Protein AF-A0A1B6GIX8-F1 (afdb_monomer_lite)

Structure (mmCIF, N/CA/C/O backbone):
data_AF-A0A1B6GIX8-F1
#
_entry.id   AF-A0A1B6GIX8-F1
#
loop_
_atom_site.group_PDB
_atom_site.id
_atom_site.type_symbol
_atom_site.label_atom_id
_atom_site.label_alt_id
_atom_site.label_comp_id
_atom_site.label_asym_id
_atom_site.label_entity_id
_atom_site.label_seq_id
_atom_site.pdbx_PDB_ins_code
_atom_site.Cartn_x
_atom_site.Cartn_y
_atom_site.Cartn_z
_atom_site.occupancy
_atom_site.B_iso_or_equiv
_atom_site.auth_seq_id
_atom_site.auth_comp_id
_atom_site.auth_asym_id
_atom_site.auth_atom_id
_atom_site.pdbx_PDB_model_num
ATOM 1 N N . PRO A 1 1 ? 6.933 14.828 -12.792 1.00 58.22 1 PRO A N 1
ATOM 2 C CA . PRO A 1 1 ? 5.541 14.449 -13.135 1.00 58.22 1 PRO A CA 1
ATOM 3 C C . PRO A 1 1 ? 4.609 15.504 -12.544 1.00 58.22 1 PRO A C 1
ATOM 5 O O . PRO A 1 1 ? 4.952 16.052 -11.500 1.00 58.22 1 PRO A O 1
ATOM 8 N N . ASP A 1 2 ? 3.499 15.815 -13.210 1.00 81.44 2 ASP A N 1
ATOM 9 C CA . ASP A 1 2 ? 2.478 16.694 -12.636 1.00 81.44 2 ASP A CA 1
ATOM 10 C C . ASP A 1 2 ? 1.836 15.984 -11.433 1.00 81.44 2 ASP A C 1
ATOM 12 O O . ASP A 1 2 ? 1.316 14.872 -11.569 1.00 81.44 2 ASP A O 1
ATOM 16 N N . ILE A 1 3 ? 1.945 16.591 -10.250 1.00 79.00 3 ILE A N 1
ATOM 17 C CA . ILE A 1 3 ? 1.480 16.004 -8.989 1.00 79.00 3 ILE A CA 1
ATOM 18 C C . ILE A 1 3 ? -0.033 15.775 -9.008 1.00 79.00 3 ILE A C 1
ATOM 20 O O . ILE A 1 3 ? -0.507 14.753 -8.524 1.00 79.00 3 ILE A O 1
ATOM 24 N N . HIS A 1 4 ? -0.779 16.658 -9.677 1.00 85.12 4 HIS A N 1
ATOM 25 C CA . HIS A 1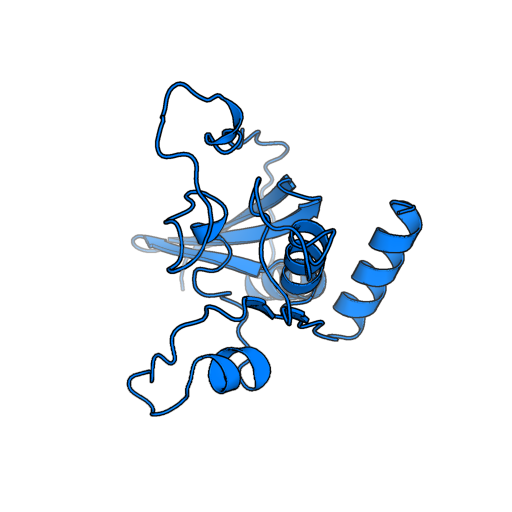 4 ? -2.230 16.554 -9.772 1.00 85.12 4 HIS A CA 1
ATOM 26 C C . HIS A 1 4 ? -2.663 15.366 -10.630 1.00 85.12 4 HIS A C 1
ATOM 28 O O . HIS A 1 4 ? -3.636 14.685 -10.312 1.00 85.12 4 HIS A O 1
ATOM 34 N N . VAL A 1 5 ? -1.919 15.085 -11.702 1.00 88.62 5 VAL A N 1
ATOM 35 C CA . VAL A 1 5 ? -2.182 13.921 -12.557 1.00 88.62 5 VAL A CA 1
ATOM 36 C C . VAL A 1 5 ? -1.876 12.630 -11.803 1.00 88.62 5 VAL A C 1
ATOM 38 O O . VAL A 1 5 ? -2.654 11.682 -11.882 1.00 88.62 5 VAL A O 1
ATOM 41 N N . LEU A 1 6 ? -0.773 12.590 -11.048 1.00 86.81 6 LEU A N 1
ATOM 42 C CA . LEU A 1 6 ? -0.413 11.419 -10.250 1.00 86.81 6 LEU A CA 1
ATOM 43 C C . LEU A 1 6 ? -1.466 11.121 -9.173 1.00 86.81 6 LEU A C 1
ATOM 45 O O . LEU A 1 6 ? -1.891 9.973 -9.058 1.00 86.81 6 LEU A O 1
ATOM 49 N N . ASP A 1 7 ? -1.928 12.137 -8.443 1.00 86.62 7 ASP A N 1
ATOM 50 C CA . ASP A 1 7 ? -2.965 11.983 -7.416 1.00 86.62 7 ASP A CA 1
ATOM 51 C C . ASP A 1 7 ? -4.283 11.474 -8.006 1.00 86.62 7 ASP A C 1
ATOM 53 O O . ASP A 1 7 ? -4.921 10.578 -7.444 1.00 86.62 7 ASP A O 1
ATOM 57 N N . LEU A 1 8 ? -4.676 11.995 -9.172 1.00 90.50 8 LEU A N 1
ATOM 58 C CA . LEU A 1 8 ? -5.883 11.558 -9.867 1.00 90.50 8 LEU A CA 1
ATOM 59 C C . LEU A 1 8 ? -5.779 10.092 -10.307 1.00 90.50 8 LEU A C 1
ATOM 61 O O . LEU A 1 8 ? -6.706 9.315 -10.077 1.00 90.50 8 LEU A O 1
ATOM 65 N N . VAL A 1 9 ? -4.637 9.690 -10.873 1.00 91.06 9 VAL A N 1
ATOM 66 C CA . VAL A 1 9 ? -4.379 8.298 -11.272 1.00 91.06 9 VAL A CA 1
ATOM 67 C C . VAL A 1 9 ? -4.381 7.369 -10.056 1.00 91.06 9 VAL A C 1
ATOM 69 O O . VAL A 1 9 ? -5.049 6.337 -10.082 1.00 91.06 9 VAL A O 1
ATOM 72 N N . LEU A 1 10 ? -3.694 7.729 -8.968 1.00 88.81 10 LEU A N 1
ATOM 73 C CA . LEU A 1 10 ? -3.670 6.918 -7.746 1.00 88.81 10 LEU A CA 1
ATOM 74 C C . LEU A 1 10 ? -5.060 6.777 -7.124 1.00 88.81 10 LEU A C 1
ATOM 76 O O . LEU A 1 10 ? -5.431 5.686 -6.694 1.00 88.81 10 LEU A O 1
ATOM 80 N N . THR A 1 11 ? -5.847 7.852 -7.122 1.00 88.38 11 THR A N 1
ATOM 81 C CA . THR A 1 11 ? -7.229 7.831 -6.626 1.00 88.38 11 THR A CA 1
ATOM 82 C C . THR A 1 11 ? -8.095 6.884 -7.453 1.00 88.38 11 THR A C 1
ATOM 84 O O . THR A 1 11 ? -8.827 6.070 -6.889 1.00 88.38 11 THR A O 1
ATOM 87 N N . GLN A 1 12 ? -7.982 6.930 -8.784 1.00 91.31 12 GLN A N 1
ATOM 88 C CA . GLN A 1 12 ? -8.711 6.021 -9.671 1.00 91.31 12 GLN A CA 1
ATOM 89 C C . GLN A 1 12 ? -8.300 4.558 -9.469 1.00 91.31 12 GLN A C 1
ATOM 91 O O . GLN A 1 12 ? -9.165 3.689 -9.378 1.00 91.31 12 GLN A O 1
ATOM 96 N N . LEU A 1 13 ? -6.998 4.277 -9.358 1.00 91.00 13 LEU A N 1
ATOM 97 C CA . LEU A 1 13 ? -6.489 2.921 -9.133 1.00 91.00 13 LEU A CA 1
ATOM 98 C C . LEU A 1 13 ? -6.973 2.347 -7.795 1.00 91.00 13 LEU A C 1
ATOM 100 O O . LEU A 1 13 ? -7.457 1.218 -7.765 1.00 91.00 13 LEU A O 1
ATOM 104 N N . ARG A 1 14 ? -6.926 3.137 -6.711 1.00 85.75 14 ARG A N 1
ATOM 105 C CA . ARG A 1 14 ? -7.435 2.736 -5.386 1.00 85.75 14 ARG A CA 1
ATOM 106 C C . ARG A 1 14 ? -8.938 2.476 -5.402 1.00 85.75 14 ARG A C 1
ATOM 108 O O . ARG A 1 14 ? -9.375 1.436 -4.925 1.00 85.75 14 ARG A O 1
ATOM 115 N N . THR A 1 15 ? -9.711 3.383 -6.004 1.00 85.75 15 THR A N 1
ATOM 116 C CA . THR A 1 15 ? -11.180 3.266 -6.082 1.00 85.75 15 THR A CA 1
ATOM 117 C C . THR A 1 15 ? -11.609 2.013 -6.846 1.00 85.75 15 THR A C 1
ATOM 119 O O . THR A 1 15 ? -12.594 1.379 -6.488 1.00 85.75 15 THR A O 1
ATOM 122 N N . ASN A 1 16 ? -10.845 1.626 -7.870 1.00 89.12 16 ASN A N 1
ATOM 123 C CA . ASN A 1 16 ? -11.116 0.433 -8.672 1.00 89.12 16 ASN A CA 1
ATOM 124 C C . ASN A 1 16 ? -10.424 -0.836 -8.141 1.00 89.12 16 ASN A C 1
ATOM 126 O O . ASN A 1 16 ? -10.464 -1.863 -8.816 1.00 89.12 16 ASN A O 1
ATOM 130 N N . ALA A 1 17 ? -9.770 -0.771 -6.974 1.00 86.44 17 ALA A N 1
ATOM 131 C CA . ALA A 1 17 ? -8.989 -1.863 -6.390 1.00 86.44 17 ALA A CA 1
ATOM 132 C C . ALA A 1 17 ? -7.954 -2.477 -7.362 1.00 86.44 17 ALA A C 1
ATOM 134 O O . ALA A 1 17 ? -7.729 -3.687 -7.379 1.00 86.44 17 ALA A O 1
ATOM 135 N N . VAL A 1 18 ? -7.319 -1.639 -8.189 1.00 90.38 18 VAL A N 1
ATOM 136 C CA . VAL A 1 18 ? -6.290 -2.058 -9.150 1.00 90.38 18 VAL A CA 1
ATOM 137 C C . VAL A 1 18 ? -4.911 -1.914 -8.519 1.00 90.38 18 VAL A C 1
ATOM 139 O O . VAL A 1 18 ? -4.443 -0.798 -8.282 1.00 90.38 18 VAL A O 1
ATOM 142 N N . ALA A 1 19 ? -4.230 -3.041 -8.312 1.00 88.69 19 ALA A N 1
ATOM 143 C CA . ALA A 1 19 ? -2.836 -3.047 -7.889 1.00 88.69 19 ALA A CA 1
ATOM 144 C C . ALA A 1 19 ? -1.867 -2.834 -9.046 1.00 88.69 19 ALA A C 1
ATOM 146 O O . ALA A 1 19 ? -1.982 -3.456 -10.104 1.00 88.69 19 ALA A O 1
ATOM 147 N N . VAL A 1 20 ? -0.865 -1.987 -8.810 1.00 90.94 20 VAL A N 1
ATOM 148 C CA . VAL A 1 20 ? 0.236 -1.751 -9.744 1.00 90.94 20 VAL A CA 1
ATOM 149 C C . VAL A 1 20 ? 1.515 -2.313 -9.150 1.00 90.94 20 VAL A C 1
ATOM 151 O O . VAL A 1 20 ? 2.005 -1.839 -8.130 1.00 90.94 20 VAL A O 1
ATOM 154 N N . SER A 1 21 ? 2.084 -3.310 -9.815 1.00 89.19 21 SER A N 1
ATOM 155 C CA . SER A 1 21 ? 3.325 -3.949 -9.388 1.00 89.19 21 SER A CA 1
ATOM 156 C C . SER A 1 21 ? 4.406 -3.771 -10.449 1.00 89.19 21 SER A C 1
ATOM 158 O O . SER A 1 21 ? 4.124 -3.795 -11.646 1.00 89.19 21 SER A O 1
ATOM 160 N N . PHE A 1 22 ? 5.651 -3.607 -10.013 1.00 88.19 22 PHE A N 1
ATOM 161 C CA . PHE A 1 22 ? 6.796 -3.380 -10.888 1.00 88.19 22 PHE A CA 1
ATOM 162 C C . PHE A 1 22 ? 7.846 -4.463 -10.672 1.00 88.19 22 PHE A C 1
ATOM 164 O O . PHE A 1 22 ? 8.247 -4.749 -9.544 1.00 88.19 22 PHE A O 1
ATOM 171 N N . LEU A 1 23 ? 8.335 -5.021 -11.775 1.00 86.50 23 LEU A N 1
ATOM 172 C CA . LEU A 1 23 ? 9.528 -5.852 -11.792 1.00 86.50 23 LEU A CA 1
ATOM 173 C C . LEU A 1 23 ? 10.683 -5.007 -12.325 1.00 86.50 23 LEU A C 1
ATOM 175 O O . LEU A 1 23 ? 10.676 -4.602 -13.487 1.00 86.50 23 LEU A O 1
ATOM 179 N N . HIS A 1 24 ? 11.672 -4.730 -11.483 1.00 82.81 24 HIS A N 1
ATOM 180 C CA . HIS A 1 24 ? 12.854 -3.995 -11.910 1.00 82.81 24 HIS A CA 1
ATOM 181 C C . HIS A 1 24 ? 13.757 -4.936 -12.710 1.00 82.81 24 HIS A C 1
ATOM 183 O O . HIS A 1 24 ? 14.397 -5.819 -12.145 1.00 82.81 24 HIS A O 1
ATOM 189 N N . VAL A 1 25 ? 13.838 -4.718 -14.022 1.00 82.44 25 VAL A N 1
ATOM 190 C CA . VAL A 1 25 ? 14.767 -5.419 -14.917 1.00 82.44 25 VAL A CA 1
ATOM 191 C C . VAL A 1 25 ? 15.834 -4.430 -15.378 1.00 82.44 25 VAL A C 1
ATOM 193 O O . VAL A 1 25 ? 15.619 -3.660 -16.309 1.00 82.44 25 VAL A O 1
ATOM 196 N N . GLY A 1 26 ? 16.966 -4.408 -14.680 1.00 77.81 26 GLY A N 1
ATOM 197 C CA . GLY A 1 26 ? 18.038 -3.447 -14.918 1.00 77.81 26 GLY A CA 1
ATOM 198 C C . GLY A 1 26 ? 19.083 -3.466 -13.810 1.00 77.81 26 GLY A C 1
ATOM 199 O O . GLY A 1 26 ? 18.973 -4.228 -12.846 1.00 77.81 26 GLY A O 1
ATOM 200 N N . SER A 1 27 ? 20.117 -2.647 -13.971 1.00 70.38 27 SER A N 1
ATOM 201 C CA . SER A 1 27 ? 21.135 -2.444 -12.949 1.00 70.38 27 SER A CA 1
ATOM 202 C C . SER A 1 27 ? 20.707 -1.326 -12.007 1.00 70.38 27 SER A C 1
ATOM 204 O O . SER A 1 27 ? 20.127 -0.320 -12.417 1.00 70.38 27 SER A O 1
ATOM 206 N N . GLN A 1 28 ? 21.068 -1.453 -10.738 1.00 69.06 28 GLN A N 1
ATOM 207 C CA . GLN A 1 28 ? 21.016 -0.313 -9.835 1.00 69.06 28 GLN A CA 1
ATOM 208 C C . GLN A 1 28 ? 22.129 0.690 -10.160 1.00 69.06 28 GLN A C 1
ATOM 210 O O . GLN A 1 28 ? 23.009 0.433 -10.986 1.00 69.06 28 GLN A O 1
ATOM 215 N N . PHE A 1 29 ? 22.075 1.858 -9.526 1.00 71.81 29 PHE A N 1
ATOM 216 C CA . PHE A 1 29 ? 23.100 2.876 -9.694 1.00 71.81 29 PHE A CA 1
ATOM 217 C C . PHE A 1 29 ? 24.466 2.355 -9.233 1.00 71.81 29 PHE A C 1
ATOM 219 O O . PHE A 1 29 ? 24.613 1.915 -8.097 1.00 71.81 29 PHE A O 1
ATOM 226 N N . HIS A 1 30 ? 25.476 2.452 -10.099 1.00 70.88 30 HIS A N 1
ATOM 227 C CA . HIS A 1 30 ? 26.868 2.229 -9.733 1.00 70.88 30 HIS A CA 1
ATOM 228 C C . HIS A 1 30 ? 27.745 3.339 -10.346 1.00 70.88 30 HIS A C 1
ATOM 230 O O . HIS A 1 30 ? 27.676 3.568 -11.557 1.00 70.88 30 HIS A O 1
ATOM 236 N N . PRO A 1 31 ? 28.607 4.021 -9.562 1.00 72.94 31 PRO A N 1
ATOM 237 C CA . PRO A 1 31 ? 29.371 5.183 -10.035 1.00 72.94 31 PRO A CA 1
ATOM 238 C C . PRO A 1 31 ? 30.233 4.915 -11.275 1.00 72.94 31 PRO A C 1
ATOM 240 O O . PRO A 1 31 ? 30.438 5.800 -12.099 1.00 72.94 31 PRO A O 1
ATOM 243 N N . HIS A 1 32 ? 30.735 3.685 -11.408 1.00 74.31 32 HIS A N 1
ATOM 244 C CA . HIS A 1 32 ? 31.590 3.266 -12.523 1.00 74.31 32 HIS A CA 1
ATOM 245 C C . HIS A 1 32 ? 30.858 2.441 -13.596 1.00 74.31 32 HIS A C 1
ATOM 247 O O . HIS A 1 32 ? 31.490 1.994 -14.547 1.00 74.31 32 HIS A O 1
ATOM 253 N N . CYS A 1 33 ? 29.548 2.199 -13.451 1.00 67.25 33 CYS A N 1
ATOM 254 C CA . CYS A 1 33 ? 28.757 1.439 -14.421 1.00 67.25 33 CYS A CA 1
ATOM 255 C C . CYS A 1 33 ? 27.265 1.784 -14.286 1.00 67.25 33 CYS A C 1
ATOM 257 O O . CYS A 1 33 ? 26.615 1.378 -13.333 1.00 67.25 33 CYS A O 1
ATOM 259 N N . ALA A 1 34 ? 26.705 2.526 -15.240 1.00 67.62 34 ALA A N 1
ATOM 260 C CA . ALA A 1 34 ? 25.285 2.904 -15.224 1.00 67.62 34 ALA A CA 1
ATOM 261 C C . ALA A 1 34 ? 24.485 2.288 -16.385 1.00 67.62 34 ALA A C 1
ATOM 263 O O . ALA A 1 34 ? 23.357 2.698 -16.662 1.00 67.62 34 ALA A O 1
ATOM 264 N N . GLN A 1 35 ? 25.070 1.327 -17.106 1.00 72.75 35 GLN A N 1
ATOM 265 C CA . GLN A 1 35 ? 24.402 0.697 -18.237 1.00 72.75 35 GLN A CA 1
ATOM 266 C C . GLN A 1 35 ? 23.279 -0.214 -17.734 1.00 72.75 35 GLN A C 1
ATOM 268 O O . GLN A 1 35 ? 23.541 -1.243 -17.121 1.00 72.75 35 GLN A O 1
ATOM 273 N N . GLY A 1 36 ? 22.034 0.168 -18.025 1.00 75.00 36 GLY A N 1
ATOM 274 C CA . GLY A 1 36 ? 20.844 -0.517 -17.518 1.00 75.00 36 GLY A CA 1
ATOM 275 C C . GLY A 1 36 ? 20.231 0.125 -16.272 1.00 75.00 36 GLY A C 1
ATOM 276 O O . GLY A 1 36 ? 19.349 -0.491 -15.680 1.00 75.00 36 GLY A O 1
ATOM 277 N N . LEU A 1 37 ? 20.657 1.339 -15.889 1.00 80.69 37 LEU A N 1
ATOM 278 C CA . LEU A 1 37 ? 20.042 2.094 -14.797 1.00 80.69 37 LEU A CA 1
ATOM 279 C C . LEU A 1 37 ? 18.561 2.358 -15.082 1.00 80.69 37 LEU A C 1
ATOM 281 O O . LEU A 1 37 ? 18.221 3.050 -16.042 1.00 80.69 37 LEU A O 1
ATOM 285 N N . VAL A 1 38 ? 17.690 1.867 -14.204 1.00 81.00 38 VAL A N 1
ATOM 286 C CA . VAL A 1 38 ? 16.265 2.205 -14.239 1.00 81.00 38 VAL A CA 1
ATOM 287 C C . VAL A 1 38 ? 16.035 3.480 -13.423 1.00 81.00 38 VAL A C 1
ATOM 289 O O . VAL A 1 38 ? 16.252 3.479 -12.208 1.00 81.00 38 VAL A O 1
ATOM 292 N N . PRO A 1 39 ? 15.610 4.589 -14.055 1.00 80.94 39 PRO A N 1
ATOM 293 C CA . PRO A 1 39 ? 15.348 5.826 -13.338 1.00 80.94 39 PRO A CA 1
ATOM 294 C C . PRO A 1 39 ? 14.060 5.719 -12.509 1.00 80.94 39 PRO A C 1
ATOM 296 O O . PRO A 1 39 ? 13.168 4.928 -12.809 1.00 80.94 39 PRO A O 1
ATOM 299 N N . TYR A 1 40 ? 13.939 6.572 -11.491 1.00 82.00 40 TYR A N 1
ATOM 300 C CA . TYR A 1 40 ? 12.717 6.738 -10.690 1.00 82.00 40 TYR A CA 1
ATOM 301 C C . TYR A 1 40 ? 12.225 5.468 -9.962 1.00 82.00 40 TYR A C 1
ATOM 303 O O . TYR A 1 40 ? 11.019 5.286 -9.785 1.00 82.00 40 TYR A O 1
ATOM 311 N N . SER A 1 41 ? 13.140 4.614 -9.486 1.00 80.00 41 SER A N 1
ATOM 312 C CA . SER A 1 41 ? 12.831 3.451 -8.629 1.00 80.00 41 SER A CA 1
ATOM 313 C C . SER A 1 41 ? 11.931 3.805 -7.445 1.00 80.00 41 SER A C 1
ATOM 315 O O . SER A 1 41 ? 10.965 3.100 -7.176 1.00 80.00 41 SER A O 1
ATOM 317 N N . GLU A 1 42 ? 12.202 4.933 -6.792 1.00 78.56 42 GLU A N 1
ATOM 318 C CA . GLU A 1 42 ? 11.429 5.452 -5.658 1.00 78.56 42 GLU A CA 1
ATOM 319 C C . GLU A 1 42 ? 9.975 5.761 -6.028 1.00 78.56 42 GLU A C 1
ATOM 321 O O . GLU A 1 42 ? 9.052 5.469 -5.273 1.00 78.56 42 GLU A O 1
ATOM 326 N N . LEU A 1 43 ? 9.744 6.311 -7.225 1.00 85.56 43 LEU A N 1
ATOM 327 C CA . LEU A 1 43 ? 8.394 6.603 -7.703 1.00 85.56 43 LEU A CA 1
ATOM 328 C C . LEU A 1 43 ? 7.622 5.309 -7.979 1.00 85.56 43 LEU A C 1
ATOM 330 O O . LEU A 1 43 ? 6.450 5.208 -7.628 1.00 85.56 43 LEU A O 1
ATOM 334 N N . MET A 1 44 ? 8.272 4.313 -8.583 1.00 87.31 44 MET A N 1
ATOM 335 C CA . MET A 1 44 ? 7.664 2.999 -8.811 1.00 87.31 44 MET A CA 1
ATOM 336 C C . MET A 1 44 ? 7.346 2.288 -7.489 1.00 87.31 44 MET A C 1
ATOM 338 O O . MET A 1 44 ? 6.253 1.745 -7.326 1.00 87.31 44 MET A O 1
ATOM 342 N N . GLN A 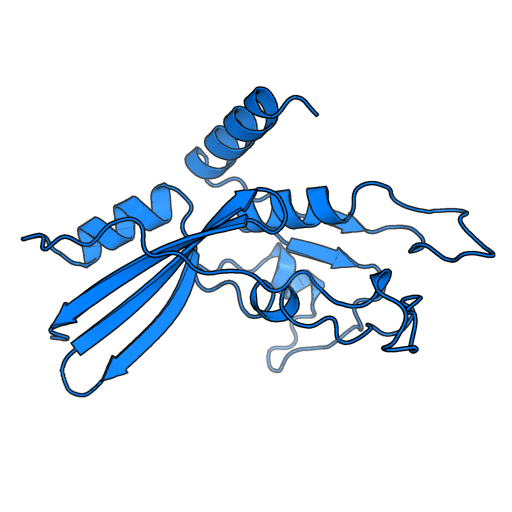1 45 ? 8.259 2.344 -6.516 1.00 84.88 45 GLN A N 1
ATOM 343 C CA . GLN A 1 45 ? 8.017 1.843 -5.163 1.00 84.88 45 GLN A CA 1
ATOM 344 C C . GLN A 1 45 ? 6.822 2.548 -4.520 1.00 84.88 45 GLN A C 1
ATOM 346 O O . GLN A 1 45 ? 5.899 1.874 -4.061 1.00 84.88 45 GLN A O 1
ATOM 351 N N . PHE A 1 46 ? 6.779 3.881 -4.572 1.00 85.81 46 PHE A N 1
ATOM 352 C CA . PHE A 1 46 ? 5.663 4.673 -4.064 1.00 85.81 46 PHE A CA 1
ATOM 353 C C . PHE A 1 46 ? 4.331 4.285 -4.715 1.00 85.81 46 PHE A C 1
ATOM 355 O O . PHE A 1 46 ? 3.384 3.978 -3.996 1.00 85.81 46 PHE A O 1
ATOM 362 N N . ILE A 1 47 ? 4.255 4.229 -6.050 1.00 88.69 47 ILE A N 1
ATOM 363 C CA . ILE A 1 47 ? 3.026 3.869 -6.778 1.00 88.69 47 ILE A CA 1
ATOM 364 C C . ILE A 1 47 ? 2.574 2.456 -6.407 1.00 88.69 47 ILE A C 1
ATOM 366 O O . ILE A 1 47 ? 1.392 2.241 -6.131 1.00 88.69 47 ILE A O 1
ATOM 370 N N . SER A 1 48 ? 3.501 1.496 -6.353 1.00 87.62 48 SER A N 1
ATOM 371 C CA . SER A 1 48 ? 3.151 0.130 -5.958 1.00 87.62 48 SER A CA 1
ATOM 372 C C . SER A 1 48 ? 2.650 0.059 -4.520 1.00 87.62 48 SER A C 1
ATOM 374 O O . SER A 1 48 ? 1.647 -0.583 -4.240 1.00 87.62 48 SER A O 1
ATOM 376 N N . CYS A 1 49 ? 3.271 0.796 -3.600 1.00 84.06 49 CYS A N 1
ATOM 377 C CA . CYS A 1 49 ? 2.822 0.882 -2.217 1.00 84.06 49 CYS A CA 1
ATOM 378 C C . CYS A 1 49 ? 1.438 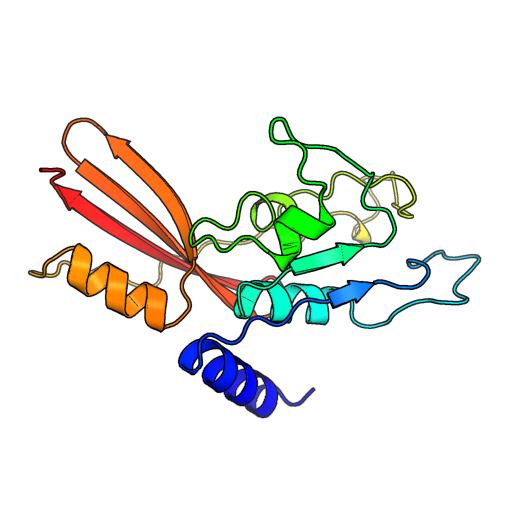1.524 -2.099 1.00 84.06 49 CYS A C 1
ATOM 380 O O . CYS A 1 49 ? 0.549 0.965 -1.463 1.00 84.06 49 CYS A O 1
ATOM 382 N N . ALA A 1 50 ? 1.230 2.645 -2.785 1.00 85.19 50 ALA A N 1
ATOM 383 C CA . ALA A 1 50 ? -0.021 3.386 -2.807 1.00 85.19 50 ALA A CA 1
ATOM 384 C C . ALA A 1 50 ? -1.200 2.598 -3.400 1.00 85.19 50 ALA A C 1
ATOM 386 O O . ALA A 1 50 ? -2.344 2.953 -3.122 1.00 85.19 50 ALA A O 1
ATOM 387 N N . THR A 1 51 ? -0.937 1.572 -4.210 1.00 88.00 51 THR A N 1
ATOM 388 C CA . THR A 1 51 ? -1.952 0.756 -4.897 1.00 88.00 51 THR A CA 1
ATOM 389 C C . THR A 1 51 ? -2.010 -0.682 -4.379 1.00 88.00 51 THR A C 1
ATOM 391 O O . THR A 1 51 ? -2.630 -1.524 -5.013 1.00 88.00 51 THR A O 1
ATOM 394 N N . PHE A 1 52 ? -1.380 -0.983 -3.236 1.00 84.88 52 PHE A N 1
ATOM 395 C CA . PHE A 1 52 ? -1.268 -2.345 -2.684 1.00 84.88 52 PHE A CA 1
ATOM 396 C C . PHE A 1 52 ? -0.581 -3.366 -3.618 1.00 84.88 52 PHE A C 1
ATOM 398 O O . PHE A 1 52 ? -0.697 -4.572 -3.418 1.00 84.88 52 PHE A O 1
ATOM 405 N N . GLY A 1 53 ? 0.167 -2.904 -4.618 1.00 86.56 53 GLY A N 1
ATOM 406 C CA . GLY A 1 53 ? 1.061 -3.738 -5.413 1.00 86.56 53 GLY A CA 1
ATOM 407 C C . GLY A 1 53 ? 2.454 -3.870 -4.795 1.00 86.56 53 GLY A C 1
ATOM 408 O O . GLY A 1 53 ? 2.731 -3.412 -3.680 1.00 86.56 53 GLY A O 1
ATOM 409 N N . THR A 1 54 ? 3.371 -4.468 -5.550 1.00 84.69 54 THR A N 1
ATOM 410 C CA . THR A 1 54 ? 4.733 -4.770 -5.093 1.00 84.69 54 THR A CA 1
ATOM 411 C C . THR A 1 54 ? 5.774 -4.287 -6.095 1.00 84.69 54 THR A C 1
ATOM 413 O O . THR A 1 54 ? 5.612 -4.445 -7.302 1.00 84.69 54 THR A O 1
ATOM 416 N N . TYR A 1 55 ? 6.872 -3.727 -5.595 1.00 84.12 55 TYR A N 1
ATOM 417 C CA . TYR A 1 55 ? 8.070 -3.458 -6.380 1.00 84.12 55 TYR A CA 1
ATOM 418 C C . TYR A 1 55 ? 9.128 -4.513 -6.050 1.00 84.12 55 TYR A C 1
ATOM 420 O O . TYR A 1 55 ? 9.534 -4.643 -4.896 1.00 84.12 55 TYR A O 1
ATOM 428 N N . ILE A 1 56 ? 9.562 -5.277 -7.052 1.00 79.44 56 ILE A N 1
ATOM 429 C CA . ILE A 1 56 ? 10.533 -6.361 -6.884 1.00 79.44 56 ILE A CA 1
ATOM 430 C C . ILE A 1 56 ? 11.846 -5.967 -7.571 1.00 79.44 56 ILE A C 1
ATOM 432 O O . ILE A 1 56 ? 11.882 -5.890 -8.805 1.00 79.44 56 ILE A O 1
ATOM 436 N N . PRO A 1 57 ? 12.935 -5.735 -6.815 1.00 74.12 57 PRO A N 1
ATOM 437 C CA . PRO A 1 57 ? 14.264 -5.602 -7.396 1.00 74.12 57 PRO A CA 1
ATOM 438 C C . PRO A 1 57 ? 14.755 -6.960 -7.929 1.00 74.12 57 PRO A C 1
ATOM 440 O O . PRO A 1 57 ? 14.492 -7.995 -7.319 1.00 74.12 57 PRO A O 1
ATOM 443 N N . LEU A 1 58 ? 15.497 -6.979 -9.046 1.00 65.50 58 LEU A N 1
ATOM 444 C CA . LEU A 1 58 ? 16.033 -8.217 -9.650 1.00 65.50 58 LEU A CA 1
ATOM 445 C C . LEU A 1 58 ? 16.916 -9.034 -8.684 1.00 65.50 58 LEU A C 1
ATOM 447 O O . LEU A 1 58 ? 17.056 -10.241 -8.843 1.00 65.50 58 LEU A O 1
ATOM 451 N N . SER A 1 59 ? 17.488 -8.378 -7.671 1.00 57.84 59 SER A N 1
ATOM 452 C CA . SER A 1 59 ? 18.282 -8.980 -6.597 1.00 57.84 59 SER A CA 1
ATOM 453 C C . SER A 1 59 ? 17.454 -9.689 -5.520 1.00 57.84 59 SER A C 1
ATOM 455 O O . SER A 1 59 ? 18.033 -10.162 -4.543 1.00 57.84 59 SER A O 1
ATOM 457 N N . ALA A 1 60 ? 16.124 -9.779 -5.661 1.00 56.56 60 ALA A N 1
ATOM 458 C CA . ALA A 1 60 ? 15.288 -10.550 -4.751 1.00 56.56 60 ALA A CA 1
ATOM 459 C C . ALA A 1 60 ? 15.740 -12.017 -4.762 1.00 56.56 60 ALA A C 1
ATOM 461 O O . ALA A 1 60 ? 15.474 -12.777 -5.696 1.00 56.56 60 ALA A O 1
ATOM 462 N N . THR A 1 61 ? 16.477 -12.399 -3.720 1.00 54.94 61 THR A N 1
ATOM 463 C CA . THR A 1 61 ? 16.935 -13.764 -3.494 1.00 54.94 61 THR A CA 1
ATOM 464 C C . THR A 1 61 ? 15.727 -14.684 -3.571 1.00 54.94 61 THR A C 1
ATOM 466 O O . THR A 1 61 ? 14.677 -14.377 -3.004 1.00 54.94 61 THR A O 1
ATOM 469 N N . ARG A 1 62 ? 15.857 -15.806 -4.284 1.00 54.03 62 ARG A N 1
ATOM 470 C CA . ARG A 1 62 ? 14.806 -16.819 -4.403 1.00 54.03 62 ARG A CA 1
ATOM 471 C C . ARG A 1 62 ? 14.615 -17.503 -3.050 1.00 54.03 62 ARG A C 1
ATOM 473 O O . ARG A 1 62 ? 15.107 -18.603 -2.825 1.00 54.03 62 ARG A O 1
ATOM 480 N N . ASN A 1 63 ? 13.930 -16.821 -2.146 1.00 57.53 63 ASN A N 1
ATOM 481 C CA . ASN A 1 63 ? 13.572 -17.336 -0.844 1.00 57.53 63 ASN A CA 1
ATOM 482 C C . ASN A 1 63 ? 12.249 -18.073 -1.017 1.00 57.53 63 ASN A C 1
ATOM 484 O O . ASN A 1 63 ? 11.246 -17.502 -1.447 1.00 57.53 63 ASN A O 1
ATOM 488 N N . TYR A 1 64 ? 12.278 -19.372 -0.754 1.00 56.81 64 TYR A N 1
ATOM 489 C CA . TYR A 1 64 ? 11.066 -20.163 -0.646 1.00 56.81 64 TYR A CA 1
ATOM 490 C C . TYR A 1 64 ? 10.551 -20.007 0.778 1.00 56.81 64 TYR A C 1
ATOM 492 O O . TYR A 1 64 ? 11.276 -20.299 1.731 1.00 56.81 64 TYR A O 1
ATOM 500 N N . GLY A 1 65 ? 9.327 -19.504 0.918 1.00 59.41 65 GLY A N 1
ATOM 501 C CA . GLY A 1 65 ? 8.639 -19.498 2.201 1.00 59.41 65 GLY A CA 1
ATOM 502 C C . GLY A 1 65 ? 8.307 -20.919 2.662 1.00 59.41 65 GLY A C 1
ATOM 503 O O . GLY A 1 65 ? 8.432 -21.889 1.909 1.00 59.41 65 GLY A O 1
ATOM 504 N N . HIS A 1 66 ? 7.832 -21.031 3.902 1.00 56.25 66 HIS A N 1
ATOM 505 C CA . HIS A 1 66 ? 7.440 -22.300 4.526 1.00 56.25 66 HIS A CA 1
ATOM 506 C C . HIS A 1 66 ? 6.334 -23.051 3.743 1.00 56.25 66 HIS A C 1
ATOM 508 O O . HIS A 1 66 ? 6.269 -24.274 3.805 1.00 56.25 66 HIS A O 1
ATOM 514 N N . ASP A 1 67 ? 5.526 -22.333 2.950 1.00 65.00 67 ASP A N 1
ATOM 515 C CA . ASP A 1 67 ? 4.422 -22.864 2.126 1.00 65.00 67 ASP A CA 1
ATOM 516 C C . ASP A 1 67 ? 4.809 -23.185 0.666 1.00 65.00 67 ASP A C 1
ATOM 518 O O . ASP A 1 67 ? 3.957 -23.489 -0.168 1.00 65.00 67 ASP A O 1
ATOM 522 N N . GLY A 1 68 ? 6.094 -23.092 0.307 1.00 72.88 68 GLY A N 1
ATOM 523 C CA . GLY A 1 68 ? 6.568 -23.396 -1.050 1.00 72.88 68 GLY A CA 1
ATOM 524 C C . GLY A 1 68 ? 6.285 -22.311 -2.098 1.00 72.88 68 GLY A C 1
ATOM 525 O O . GLY A 1 68 ? 6.717 -22.441 -3.248 1.00 72.88 68 GLY A O 1
ATOM 526 N N . LEU A 1 69 ? 5.629 -21.207 -1.723 1.00 76.75 69 LEU A N 1
ATOM 527 C CA . LEU A 1 69 ? 5.570 -20.003 -2.549 1.00 76.75 69 LEU A CA 1
ATOM 528 C C . LEU A 1 69 ? 6.943 -19.320 -2.562 1.00 76.75 69 LEU A C 1
ATOM 530 O O . LEU A 1 69 ? 7.600 -19.164 -1.531 1.00 76.75 69 LEU A O 1
ATOM 534 N N . ASN A 1 70 ? 7.389 -18.935 -3.757 1.00 78.56 70 ASN A N 1
ATOM 535 C CA . ASN A 1 70 ? 8.550 -18.065 -3.901 1.00 78.56 70 ASN A CA 1
ATOM 536 C C . ASN A 1 70 ? 8.116 -16.597 -3.759 1.00 78.56 70 ASN A C 1
ATOM 538 O O . ASN A 1 70 ? 6.932 -16.277 -3.871 1.00 78.56 70 ASN A O 1
ATOM 542 N N . THR A 1 71 ? 9.085 -15.701 -3.589 1.00 75.56 71 THR A N 1
ATOM 543 C CA . THR A 1 71 ? 8.855 -14.256 -3.431 1.00 75.56 71 THR A CA 1
ATOM 544 C C . THR A 1 71 ? 7.995 -13.636 -4.539 1.00 75.56 71 THR A C 1
ATOM 546 O O . THR A 1 71 ? 7.204 -12.742 -4.264 1.00 75.56 71 THR A O 1
ATOM 549 N N . TYR A 1 72 ? 8.096 -14.110 -5.786 1.00 80.06 72 TYR A N 1
ATOM 550 C CA . TYR A 1 72 ? 7.267 -13.603 -6.886 1.00 80.06 72 TYR A CA 1
ATOM 551 C C . TYR A 1 72 ? 5.813 -14.052 -6.753 1.00 80.06 72 TYR A C 1
ATOM 553 O O . TYR A 1 72 ? 4.900 -13.253 -6.937 1.00 80.06 72 TYR A O 1
ATOM 561 N N . HIS A 1 73 ? 5.586 -15.323 -6.421 1.00 82.44 73 HIS A N 1
ATOM 562 C CA . HIS A 1 73 ? 4.239 -15.840 -6.203 1.00 82.44 73 HIS A CA 1
ATOM 563 C C . HIS A 1 73 ? 3.569 -15.122 -5.037 1.00 82.44 73 HIS A C 1
ATOM 565 O O . HIS A 1 73 ? 2.429 -14.693 -5.166 1.00 82.44 73 HIS A O 1
ATOM 571 N N . GLU A 1 74 ? 4.286 -14.938 -3.931 1.00 79.00 74 GLU A N 1
ATOM 572 C CA . GLU A 1 74 ? 3.780 -14.182 -2.790 1.00 79.00 74 GLU A CA 1
ATOM 573 C C . GLU A 1 74 ? 3.433 -12.741 -3.199 1.00 79.00 74 GLU A C 1
ATOM 575 O O . GLU A 1 74 ? 2.309 -12.295 -2.994 1.00 79.00 74 GLU A O 1
ATOM 580 N N . ALA A 1 75 ? 4.343 -12.048 -3.886 1.00 78.50 75 ALA A N 1
ATOM 581 C CA . ALA A 1 75 ? 4.168 -10.650 -4.273 1.00 78.50 75 ALA A CA 1
ATOM 582 C C . ALA A 1 75 ? 3.046 -10.376 -5.292 1.00 78.50 75 ALA A C 1
ATOM 584 O O . ALA A 1 75 ? 2.500 -9.271 -5.285 1.00 78.50 75 ALA A O 1
ATOM 585 N N . PHE A 1 76 ? 2.748 -11.318 -6.197 1.00 79.69 76 PHE A N 1
ATOM 586 C CA . PHE A 1 76 ? 1.778 -11.117 -7.284 1.00 79.69 76 PHE A CA 1
ATOM 587 C C . PHE A 1 76 ? 0.456 -11.873 -7.106 1.00 79.69 76 PHE A C 1
ATOM 589 O O . PHE A 1 76 ? -0.538 -11.468 -7.704 1.00 79.69 76 PHE A O 1
ATOM 596 N N . LEU A 1 77 ? 0.432 -12.972 -6.344 1.00 82.12 77 LEU A N 1
ATOM 597 C CA . LEU A 1 77 ? -0.760 -13.820 -6.200 1.00 82.12 77 LEU A CA 1
ATOM 598 C C . LEU A 1 77 ? -1.453 -13.656 -4.846 1.00 82.12 77 LEU A C 1
ATOM 600 O O . LEU A 1 77 ? -2.603 -14.070 -4.713 1.00 82.12 77 LEU A O 1
ATOM 604 N N . THR A 1 78 ? -0.780 -13.083 -3.845 1.00 78.62 78 THR A N 1
ATOM 605 C CA . THR A 1 78 ? -1.383 -12.855 -2.527 1.00 78.62 78 THR A CA 1
ATOM 606 C C . THR A 1 78 ? -1.869 -11.419 -2.385 1.00 78.62 78 THR A C 1
ATOM 608 O O . THR A 1 78 ? -1.322 -10.488 -2.974 1.00 78.62 78 THR A O 1
ATOM 611 N N . TRP A 1 79 ? -2.924 -11.245 -1.591 1.00 75.19 79 TRP A N 1
ATOM 612 C CA . TRP A 1 79 ? -3.477 -9.943 -1.244 1.00 75.19 79 TRP A CA 1
ATOM 613 C C . TRP A 1 79 ? -3.545 -9.812 0.272 1.00 75.19 79 TRP A C 1
ATOM 615 O O . TRP A 1 79 ? -4.022 -10.720 0.953 1.00 75.19 79 TRP A O 1
ATOM 625 N N . SER A 1 80 ? -3.094 -8.680 0.811 1.00 72.31 80 SER A N 1
ATOM 626 C CA . SER A 1 80 ? -3.138 -8.423 2.248 1.00 72.31 80 SER A CA 1
ATOM 627 C C . SER A 1 80 ? -3.314 -6.939 2.555 1.00 72.31 80 SER A C 1
ATOM 629 O O . SER A 1 80 ? -2.635 -6.085 1.990 1.00 72.31 80 SER A O 1
ATOM 631 N N . PHE A 1 81 ? -4.176 -6.641 3.531 1.00 70.06 81 PHE A N 1
ATOM 632 C CA . PHE A 1 81 ? -4.311 -5.303 4.124 1.00 70.06 81 PHE A CA 1
ATOM 633 C C . PHE A 1 81 ? -3.139 -4.945 5.040 1.00 70.06 81 PHE A C 1
ATOM 635 O O . PHE A 1 81 ? -2.829 -3.769 5.247 1.00 70.06 81 PHE A O 1
ATOM 642 N N . LYS A 1 82 ? -2.490 -5.973 5.596 1.00 66.81 82 LYS A N 1
ATOM 643 C CA . LYS A 1 82 ? -1.208 -5.862 6.279 1.00 66.81 82 LYS A CA 1
ATOM 644 C C . LYS A 1 82 ? -0.130 -6.031 5.228 1.00 66.81 82 LYS A C 1
ATOM 646 O O . LYS A 1 82 ? 0.229 -7.161 4.892 1.00 66.81 82 LYS A O 1
ATOM 651 N N . LYS A 1 83 ? 0.386 -4.927 4.697 1.00 62.38 83 LYS A N 1
ATOM 652 C CA . LYS A 1 83 ? 1.569 -5.014 3.848 1.00 62.38 83 LYS A CA 1
ATOM 653 C C . LYS A 1 83 ? 2.755 -5.379 4.740 1.00 62.38 83 LYS A C 1
ATOM 655 O O . LYS A 1 83 ? 3.304 -4.534 5.444 1.00 62.38 83 LYS A O 1
ATOM 660 N N . GLY A 1 84 ? 3.068 -6.673 4.780 1.00 49.03 84 GLY A N 1
ATOM 661 C CA . GLY A 1 84 ? 4.179 -7.217 5.545 1.00 49.03 84 GLY A CA 1
ATOM 662 C C . GLY A 1 84 ? 5.472 -6.530 5.126 1.00 49.03 84 GLY A C 1
ATOM 663 O O . GLY A 1 84 ? 5.826 -6.538 3.954 1.00 49.03 84 GLY A O 1
ATOM 664 N N . ALA A 1 85 ? 6.138 -5.903 6.091 1.00 43.66 85 ALA A N 1
ATOM 665 C CA . ALA A 1 85 ? 7.537 -5.480 6.054 1.00 43.66 85 ALA A CA 1
ATOM 666 C C . ALA A 1 85 ? 8.023 -4.515 4.948 1.00 43.66 85 ALA A C 1
ATOM 668 O O . ALA A 1 85 ? 9.086 -3.938 5.138 1.00 43.66 85 ALA A O 1
ATOM 669 N N . SER A 1 86 ? 7.287 -4.207 3.875 1.00 44.88 86 SER A N 1
ATOM 670 C CA . SER A 1 86 ? 7.787 -3.248 2.869 1.00 44.88 86 SER A CA 1
ATOM 671 C C . SER A 1 86 ? 7.688 -1.789 3.322 1.00 44.88 86 SER A C 1
ATOM 673 O O . SER A 1 86 ? 8.260 -0.914 2.689 1.00 44.88 86 SER A O 1
ATOM 675 N N . VAL A 1 87 ? 6.916 -1.511 4.377 1.00 40.59 87 VAL A N 1
ATOM 676 C CA . VAL A 1 87 ? 6.842 -0.186 5.015 1.00 40.59 87 VAL A CA 1
ATOM 677 C C . VAL A 1 87 ? 7.940 -0.023 6.069 1.00 40.59 87 VAL A C 1
ATOM 679 O O . VAL A 1 87 ? 8.382 1.088 6.333 1.00 40.59 87 VAL A O 1
ATOM 682 N N . HIS A 1 88 ? 8.420 -1.123 6.656 1.00 37.31 88 HIS A N 1
ATOM 683 C CA . HIS A 1 88 ? 9.502 -1.075 7.640 1.00 37.31 88 HIS A CA 1
ATOM 684 C C . HIS A 1 88 ? 10.886 -0.994 6.970 1.00 37.31 88 HIS A C 1
ATOM 686 O O . HIS A 1 88 ? 11.792 -0.383 7.531 1.00 37.31 88 HIS A O 1
ATOM 692 N N . GLU A 1 89 ? 11.023 -1.498 5.738 1.00 41.44 89 GLU A N 1
ATOM 693 C CA . GLU A 1 89 ? 12.200 -1.279 4.875 1.00 41.44 89 GLU A CA 1
ATOM 694 C C . GLU A 1 89 ? 12.334 0.166 4.350 1.00 41.44 89 GLU A C 1
ATOM 696 O O . GLU A 1 89 ? 13.354 0.496 3.761 1.00 41.44 89 GLU A O 1
ATOM 701 N N . LEU A 1 90 ? 11.355 1.044 4.601 1.00 41.78 90 LEU A N 1
ATOM 702 C CA . LEU A 1 90 ? 11.431 2.494 4.337 1.00 41.78 90 LEU A CA 1
ATOM 703 C C . LEU A 1 90 ? 12.021 3.296 5.514 1.00 41.78 90 LEU A C 1
ATOM 705 O O . LEU A 1 90 ? 11.937 4.523 5.531 1.00 41.78 90 LEU A O 1
ATOM 709 N N . THR A 1 91 ? 12.515 2.605 6.546 1.00 37.94 91 THR A N 1
ATOM 710 C CA . THR A 1 91 ? 13.078 3.231 7.758 1.00 37.94 91 THR A CA 1
ATOM 711 C C . THR A 1 91 ? 14.458 2.697 8.134 1.00 37.94 91 THR A C 1
ATOM 713 O O . THR A 1 91 ? 15.011 3.070 9.170 1.00 37.94 91 THR A O 1
ATOM 716 N N . THR A 1 92 ? 15.002 1.760 7.356 1.00 38.81 92 THR A N 1
ATOM 717 C CA . THR A 1 92 ? 16.389 1.305 7.488 1.00 38.81 92 THR A CA 1
ATOM 718 C C . THR A 1 92 ? 16.771 0.500 6.245 1.00 38.81 92 THR A C 1
ATOM 720 O O . THR A 1 92 ? 16.277 -0.620 6.075 1.00 38.81 92 THR A O 1
ATOM 723 N N . PRO A 1 93 ? 17.681 0.999 5.391 1.00 46.94 93 PRO A N 1
ATOM 724 C CA . PRO A 1 93 ? 18.168 0.229 4.269 1.00 46.94 93 PRO A CA 1
ATOM 725 C C . PRO A 1 93 ? 19.182 -0.764 4.827 1.00 46.94 93 PRO A C 1
ATOM 727 O O . PRO A 1 93 ? 20.329 -0.421 5.113 1.00 46.94 93 PRO A O 1
ATOM 730 N N . VAL A 1 94 ? 18.765 -2.014 5.017 1.00 51.03 94 VAL A N 1
ATOM 731 C CA . VAL A 1 94 ? 19.735 -3.108 4.989 1.00 51.03 94 VAL A CA 1
ATOM 732 C C . VAL A 1 94 ? 20.158 -3.210 3.525 1.00 51.03 94 VAL A C 1
ATOM 734 O O . VAL A 1 94 ? 19.292 -3.504 2.698 1.00 51.03 94 VAL A O 1
ATOM 737 N N . PRO A 1 95 ? 21.431 -2.934 3.174 1.00 52.78 95 PRO A N 1
ATOM 738 C CA . PRO A 1 95 ? 21.872 -3.024 1.790 1.00 52.78 95 PRO A CA 1
ATOM 739 C C . PRO A 1 95 ? 21.543 -4.419 1.279 1.00 52.78 95 PRO A C 1
ATOM 741 O O . PRO A 1 95 ? 22.008 -5.415 1.851 1.00 52.78 95 PRO A O 1
ATOM 744 N N . ARG A 1 96 ? 20.701 -4.517 0.247 1.00 57.16 96 ARG A N 1
ATOM 745 C CA . ARG A 1 96 ? 20.390 -5.832 -0.315 1.00 57.16 96 ARG A CA 1
ATOM 746 C C . ARG A 1 96 ? 21.642 -6.359 -1.013 1.00 57.16 96 ARG A C 1
ATOM 748 O O . ARG A 1 96 ? 22.552 -5.614 -1.386 1.00 57.16 96 ARG A O 1
ATOM 755 N N . SER A 1 97 ? 21.717 -7.674 -1.185 1.00 51.06 97 SER A N 1
ATOM 756 C CA . SER A 1 97 ? 22.839 -8.272 -1.908 1.00 51.06 97 SER A CA 1
ATOM 757 C C . SER A 1 97 ? 22.922 -7.680 -3.324 1.00 51.06 97 SER A C 1
ATOM 759 O O . SER A 1 97 ? 21.954 -7.748 -4.080 1.00 51.06 97 SER A O 1
ATOM 761 N N . GLY A 1 98 ? 24.062 -7.075 -3.668 1.00 55.84 98 GLY A N 1
ATOM 762 C CA . GLY A 1 98 ? 24.305 -6.474 -4.985 1.00 55.84 98 GLY A CA 1
ATOM 763 C C . GLY A 1 98 ? 23.954 -4.989 -5.124 1.00 55.84 98 GLY A C 1
ATOM 764 O O . GLY A 1 98 ? 24.165 -4.440 -6.204 1.00 55.84 98 GLY A O 1
ATOM 765 N N . GLU A 1 99 ? 23.467 -4.324 -4.072 1.00 63.19 99 GLU A N 1
ATOM 766 C CA . GLU A 1 99 ? 23.254 -2.871 -4.099 1.00 63.19 99 GLU A CA 1
ATOM 767 C C . GLU A 1 99 ? 24.563 -2.127 -3.827 1.00 63.19 99 GLU A C 1
ATOM 769 O O . GLU A 1 99 ? 25.328 -2.479 -2.922 1.00 63.19 99 GLU A O 1
ATOM 774 N N . TRP A 1 100 ? 24.836 -1.077 -4.603 1.00 63.09 100 TRP A N 1
ATOM 775 C CA . TRP A 1 100 ? 25.931 -0.173 -4.275 1.00 63.09 100 TRP A CA 1
ATOM 776 C C . TRP A 1 100 ? 25.489 0.728 -3.122 1.00 63.09 100 TRP A C 1
ATOM 778 O O . TRP A 1 100 ? 24.551 1.510 -3.262 1.00 63.09 100 TRP A O 1
ATOM 788 N N . PHE A 1 101 ? 26.175 0.630 -1.986 1.00 64.19 101 PHE A N 1
ATOM 789 C CA . PHE A 1 101 ? 25.924 1.469 -0.819 1.00 64.19 101 PHE A CA 1
ATOM 790 C C . PHE A 1 101 ? 27.219 2.133 -0.350 1.00 64.19 101 PHE A C 1
ATOM 792 O O . PHE A 1 101 ? 28.315 1.580 -0.475 1.00 64.19 101 PHE A O 1
ATOM 799 N N . VAL A 1 102 ? 27.102 3.329 0.225 1.00 64.88 102 VAL A N 1
ATOM 800 C CA . VAL A 1 102 ? 28.240 4.024 0.835 1.00 6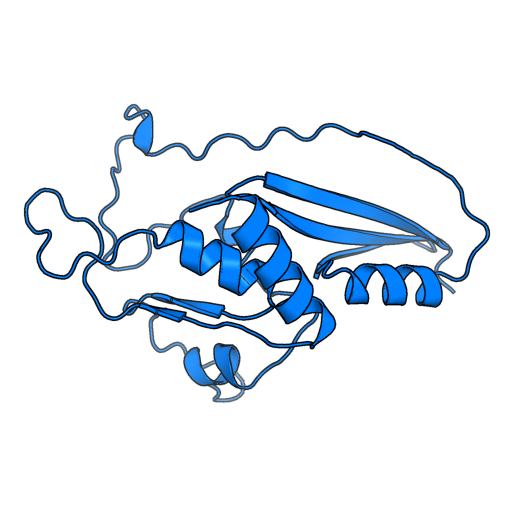4.88 102 VAL A CA 1
ATOM 801 C C . VAL A 1 102 ? 28.338 3.595 2.294 1.00 64.88 102 VAL A C 1
ATOM 803 O O . VAL A 1 102 ? 27.595 4.077 3.138 1.00 64.88 102 VAL A O 1
ATOM 806 N N . SER A 1 103 ? 29.282 2.717 2.630 1.00 61.12 103 SER A N 1
ATOM 807 C CA . SER A 1 103 ? 29.481 2.248 4.015 1.00 61.12 103 SER A CA 1
ATOM 808 C C . SER A 1 103 ? 29.903 3.351 5.000 1.00 61.12 103 SER A C 1
ATOM 810 O O . SER A 1 103 ? 29.819 3.175 6.217 1.00 61.12 103 SER A O 1
ATOM 812 N N . ASN A 1 104 ? 30.361 4.500 4.494 1.00 65.25 104 ASN A N 1
ATOM 813 C CA . ASN A 1 104 ? 30.840 5.606 5.309 1.00 65.25 104 ASN A CA 1
ATOM 814 C C . ASN A 1 104 ? 29.677 6.404 5.925 1.00 65.25 104 ASN A C 1
ATOM 816 O O . ASN A 1 104 ? 29.014 7.190 5.251 1.00 65.25 104 ASN A O 1
ATOM 820 N N . GLN A 1 105 ? 29.496 6.266 7.239 1.00 60.56 105 GLN A N 1
ATOM 821 C CA . GLN A 1 105 ? 28.452 6.945 8.019 1.00 60.56 105 GLN A CA 1
ATOM 822 C C . GLN A 1 105 ? 28.593 8.478 8.097 1.00 60.56 105 GLN A C 1
ATOM 824 O O . GLN A 1 105 ? 27.656 9.148 8.545 1.00 60.56 105 GLN A O 1
ATOM 829 N N . ASN A 1 106 ? 29.746 9.028 7.690 1.00 63.09 106 ASN A N 1
ATOM 830 C CA . ASN A 1 106 ? 30.001 10.471 7.601 1.00 63.09 106 ASN A CA 1
ATOM 831 C C . ASN A 1 106 ? 29.588 11.063 6.245 1.00 63.09 106 ASN A C 1
ATOM 833 O O . ASN A 1 106 ? 29.610 12.279 6.072 1.00 63.09 106 ASN A O 1
ATOM 837 N N . PHE A 1 107 ? 29.222 10.225 5.272 1.00 63.47 107 PHE A N 1
ATOM 838 C CA . PHE A 1 107 ? 28.687 10.689 4.001 1.00 63.47 107 PHE A CA 1
ATOM 839 C C . PHE A 1 107 ? 27.175 10.902 4.153 1.00 63.47 107 PHE A C 1
ATOM 841 O O . PHE A 1 107 ? 26.406 9.950 4.280 1.00 63.47 107 PHE A O 1
ATOM 848 N N . TYR A 1 108 ? 26.747 12.167 4.165 1.00 52.19 108 TYR A N 1
ATOM 849 C CA . TYR A 1 108 ? 25.359 12.575 4.429 1.00 52.19 108 TYR A CA 1
ATOM 850 C C . TYR A 1 108 ? 24.320 11.957 3.477 1.00 52.19 108 TYR A C 1
ATOM 852 O O . TYR A 1 108 ? 23.151 11.886 3.834 1.00 52.19 108 TYR A O 1
ATOM 860 N N . GLY A 1 109 ? 24.736 11.472 2.303 1.00 53.88 109 GLY A N 1
ATOM 861 C CA . GLY A 1 109 ? 23.849 10.816 1.337 1.00 53.88 109 GLY A CA 1
ATOM 862 C C . GLY A 1 109 ? 23.374 9.409 1.723 1.00 53.88 109 GLY A C 1
ATOM 863 O O . GLY A 1 109 ? 22.480 8.904 1.061 1.00 53.88 109 GLY A O 1
ATOM 864 N N . ASN A 1 110 ? 23.950 8.775 2.757 1.00 50.53 110 ASN A N 1
ATOM 865 C CA . ASN A 1 110 ? 23.561 7.422 3.194 1.00 50.53 110 ASN A CA 1
ATOM 866 C C . ASN A 1 110 ? 22.656 7.404 4.441 1.00 50.53 110 ASN A C 1
ATOM 868 O O . ASN A 1 110 ? 22.286 6.338 4.927 1.00 50.53 110 ASN A O 1
ATOM 872 N N . ARG A 1 111 ? 22.332 8.568 5.016 1.00 53.53 111 ARG A N 1
ATOM 873 C CA . ARG A 1 111 ? 21.380 8.641 6.130 1.00 53.53 111 ARG A CA 1
ATOM 874 C C . ARG A 1 111 ? 20.002 8.912 5.554 1.00 53.53 111 ARG A C 1
ATOM 876 O O . ARG A 1 111 ? 19.801 9.958 4.942 1.00 53.53 111 ARG A O 1
ATOM 883 N N . GLU A 1 112 ? 19.071 7.984 5.760 1.00 55.19 112 GLU A N 1
ATOM 884 C CA . GLU A 1 112 ? 17.667 8.259 5.473 1.00 55.19 112 GLU A CA 1
ATOM 885 C C . GLU A 1 112 ? 17.226 9.522 6.228 1.00 55.19 112 GLU A C 1
ATOM 887 O O . GLU A 1 112 ? 17.643 9.739 7.378 1.00 55.19 112 GLU A O 1
ATOM 892 N N . PRO A 1 113 ? 16.411 10.383 5.597 1.00 59.84 113 PRO A N 1
ATOM 893 C CA . PRO A 1 113 ? 15.830 11.517 6.288 1.00 59.84 113 PRO A CA 1
ATOM 894 C C . PRO A 1 113 ? 15.018 10.993 7.474 1.00 59.84 113 PRO A C 1
ATOM 896 O O . PRO A 1 113 ? 14.112 10.180 7.307 1.00 59.84 113 PRO A O 1
ATOM 899 N N . GLN A 1 114 ? 15.349 11.449 8.685 1.00 66.12 114 GLN A N 1
ATOM 900 C CA . GLN A 1 114 ? 14.556 11.112 9.862 1.00 66.12 114 GLN A CA 1
ATOM 901 C C . GLN A 1 114 ? 13.131 11.618 9.647 1.00 66.12 114 GLN A C 1
ATOM 903 O O . GLN A 1 114 ? 12.905 12.825 9.535 1.00 66.12 114 GLN A O 1
ATOM 908 N N . LEU A 1 115 ? 12.178 10.690 9.574 1.00 73.12 115 LEU A N 1
ATOM 909 C CA . LEU A 1 115 ? 10.773 11.043 9.464 1.00 73.12 115 LEU A CA 1
ATOM 910 C C . LEU A 1 115 ? 10.338 11.719 10.763 1.00 73.12 115 LEU A C 1
ATOM 912 O O . LEU A 1 115 ? 10.444 11.152 11.851 1.00 73.12 115 LEU A O 1
ATOM 916 N N . LEU A 1 116 ? 9.857 12.951 10.638 1.00 81.69 116 LEU A N 1
ATOM 917 C CA . LEU A 1 116 ? 9.285 13.696 11.749 1.00 81.69 116 LEU A CA 1
ATOM 918 C C . LEU A 1 116 ? 7.784 13.434 11.796 1.00 81.69 116 LEU A C 1
ATOM 920 O O . LEU A 1 116 ? 7.080 13.616 10.804 1.00 81.69 116 LEU A O 1
ATOM 924 N N . VAL A 1 117 ? 7.292 13.044 12.968 1.00 84.56 117 VAL A N 1
ATOM 925 C CA . VAL A 1 117 ? 5.863 12.838 13.201 1.00 84.56 117 VAL A CA 1
ATOM 926 C C . VAL A 1 117 ? 5.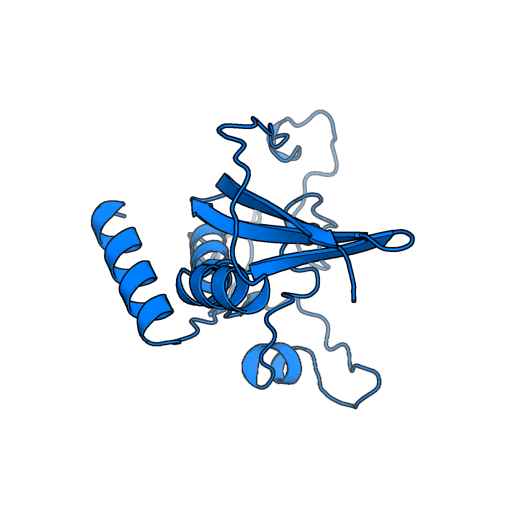290 14.081 13.864 1.00 84.56 117 VAL A C 1
ATOM 928 O O . VAL A 1 117 ? 5.795 14.550 14.883 1.00 84.56 117 VAL A O 1
ATOM 931 N N . LYS A 1 118 ? 4.208 14.611 13.293 1.00 91.06 118 LYS A N 1
ATOM 932 C CA . LYS A 1 118 ? 3.449 15.718 13.872 1.00 91.06 118 LYS A CA 1
ATOM 933 C C . LYS A 1 118 ? 1.975 15.347 13.930 1.00 91.06 118 LYS A C 1
ATOM 935 O O . LYS A 1 118 ? 1.338 15.186 12.891 1.00 91.06 118 LYS A O 1
ATOM 940 N N . LYS A 1 119 ? 1.433 15.267 15.146 1.00 92.81 119 LYS A N 1
ATOM 941 C CA . LYS A 1 119 ? -0.004 15.093 15.381 1.00 92.81 119 LYS A CA 1
ATOM 942 C C . LYS A 1 119 ? -0.752 16.318 14.848 1.00 92.81 119 LYS A C 1
ATOM 944 O O . LYS A 1 119 ? -0.433 17.442 15.232 1.00 92.81 119 LYS A O 1
ATOM 949 N N . GLN A 1 120 ? -1.700 16.096 13.940 1.00 92.31 120 GLN A N 1
ATOM 950 C CA . GLN A 1 120 ? -2.493 17.170 13.327 1.00 92.31 120 GLN A CA 1
ATOM 951 C C . GLN A 1 120 ? -3.834 17.362 14.033 1.00 92.31 120 GLN A C 1
ATOM 953 O O . GLN A 1 120 ? -4.264 18.491 14.251 1.00 92.31 120 GLN A O 1
ATOM 958 N N . THR A 1 121 ? -4.508 16.266 14.382 1.00 94.12 121 THR A N 1
ATOM 959 C CA . THR A 1 121 ? -5.864 16.287 14.943 1.00 94.12 121 THR A CA 1
ATOM 960 C C . THR A 1 121 ? -6.086 15.049 15.806 1.00 94.12 121 THR A C 1
ATOM 962 O O . THR A 1 121 ? -5.430 14.025 15.612 1.00 94.12 121 THR A O 1
ATOM 965 N N . GLU A 1 122 ? -6.989 15.170 16.770 1.00 94.25 122 GLU A N 1
ATOM 966 C CA . GLU A 1 122 ? -7.523 14.101 17.609 1.00 94.25 122 GLU A CA 1
ATOM 967 C C . GLU A 1 122 ? -8.984 14.421 17.885 1.00 94.25 122 GLU A C 1
ATOM 969 O O . GLU A 1 122 ? -9.318 15.585 18.108 1.00 94.25 122 GLU A O 1
ATOM 974 N N . ASP A 1 123 ? -9.830 13.402 17.800 1.00 92.19 123 ASP A N 1
ATOM 975 C CA . ASP A 1 123 ? -11.271 13.538 17.960 1.00 92.19 123 ASP A CA 1
ATOM 976 C C . ASP A 1 123 ? -11.863 12.232 18.503 1.00 92.19 123 ASP A C 1
ATOM 978 O O . ASP A 1 123 ? -11.316 11.150 18.266 1.00 92.19 123 ASP A O 1
ATOM 982 N N . GLU A 1 124 ? -12.984 12.340 19.208 1.00 92.50 124 GLU A N 1
ATOM 983 C CA . GLU A 1 124 ? -13.746 11.208 19.731 1.00 92.50 124 GLU A CA 1
ATOM 984 C C . GLU A 1 124 ? -15.029 11.040 18.916 1.00 92.50 124 GLU A C 1
ATOM 986 O O . GLU A 1 124 ? -15.810 11.974 18.745 1.00 92.50 124 GLU A O 1
ATOM 991 N N . MET A 1 125 ? -15.275 9.829 18.411 1.00 89.00 125 MET A N 1
ATOM 992 C CA . MET A 1 125 ? -16.418 9.561 17.541 1.00 89.00 125 MET A CA 1
ATOM 993 C C . MET A 1 125 ? -17.254 8.389 18.045 1.00 89.00 125 MET A C 1
ATOM 995 O O . MET A 1 125 ? -16.744 7.304 18.310 1.00 89.00 125 MET A O 1
ATOM 999 N N . ASN A 1 126 ? -18.572 8.584 18.072 1.00 89.81 126 ASN A N 1
ATOM 1000 C CA . ASN A 1 126 ? -19.541 7.526 18.344 1.00 89.81 126 ASN A CA 1
ATOM 1001 C C . ASN A 1 126 ? -19.876 6.770 17.052 1.00 89.81 126 ASN A C 1
ATOM 1003 O O . ASN A 1 126 ? -20.875 7.057 16.392 1.00 89.81 126 ASN A O 1
ATOM 1007 N N . ALA A 1 127 ? -19.029 5.816 16.668 1.00 89.38 127 ALA A N 1
ATOM 1008 C CA . ALA A 1 127 ? -19.263 4.956 15.512 1.00 89.38 127 ALA A CA 1
ATOM 1009 C C . ALA A 1 127 ? -18.688 3.550 15.708 1.00 89.38 127 ALA A C 1
ATOM 1011 O O . ALA A 1 127 ? -17.763 3.335 16.485 1.00 89.38 127 ALA A O 1
ATOM 1012 N N . SER A 1 128 ? -19.215 2.587 14.949 1.00 90.88 128 SER A N 1
ATOM 1013 C CA . SER A 1 128 ? -18.662 1.231 14.908 1.00 90.88 128 SER A CA 1
ATOM 1014 C C . SER A 1 128 ? -17.263 1.235 14.291 1.00 90.88 128 SER A C 1
ATOM 1016 O O . SER A 1 128 ? -17.080 1.721 13.169 1.00 90.88 128 SER A O 1
ATOM 1018 N N . LEU A 1 129 ? -16.305 0.599 14.974 1.00 89.69 129 LEU A N 1
ATOM 1019 C CA . LEU A 1 129 ? -14.939 0.402 14.484 1.00 89.69 129 LEU A CA 1
ATOM 1020 C C . LEU A 1 129 ? -14.915 -0.158 13.058 1.00 89.69 129 LEU A C 1
ATOM 1022 O O . LEU A 1 129 ? -14.161 0.314 12.213 1.00 89.69 129 LEU A O 1
ATOM 1026 N N . THR A 1 130 ? -15.756 -1.153 12.772 1.00 90.81 130 THR A N 1
ATOM 1027 C CA . THR A 1 130 ? -15.789 -1.834 11.473 1.00 90.81 130 THR A CA 1
ATOM 1028 C C . THR A 1 130 ? -16.190 -0.888 10.346 1.00 90.81 130 THR A C 1
ATOM 1030 O O . THR A 1 130 ? -15.642 -0.976 9.250 1.00 90.81 130 THR A O 1
ATOM 1033 N N . THR A 1 131 ? -17.106 0.047 10.617 1.00 91.75 131 THR A N 1
ATOM 1034 C CA . THR A 1 131 ? -17.529 1.051 9.629 1.00 91.75 131 THR A CA 1
ATOM 1035 C C . THR A 1 131 ? -16.390 2.022 9.336 1.00 91.75 131 THR A C 1
ATOM 1037 O O . THR A 1 131 ? -16.057 2.243 8.174 1.00 91.75 131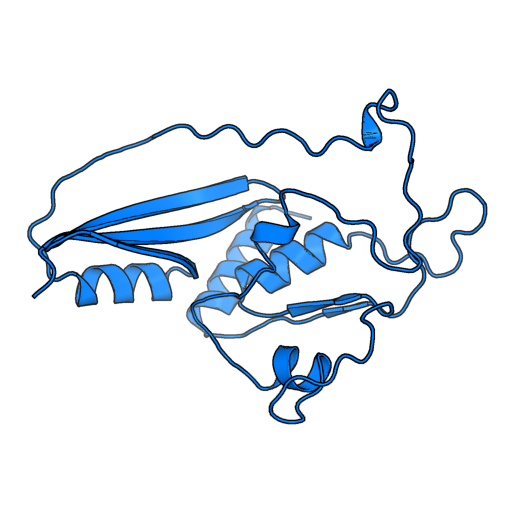 THR A O 1
ATOM 1040 N N . VAL A 1 132 ? -15.741 2.546 10.382 1.00 92.94 132 VAL A N 1
ATOM 1041 C CA . VAL A 1 132 ? -14.601 3.465 10.235 1.00 92.94 132 VAL A CA 1
ATOM 1042 C C . VAL A 1 132 ? -13.450 2.790 9.496 1.00 92.94 132 VAL A C 1
ATOM 1044 O O . VAL A 1 132 ? -12.921 3.349 8.537 1.00 92.94 132 VAL A O 1
ATOM 1047 N N . LEU A 1 133 ? -13.108 1.563 9.894 1.00 91.81 133 LEU A N 1
ATOM 1048 C CA . LEU A 1 133 ? -12.066 0.772 9.256 1.00 91.81 133 LEU A CA 1
ATOM 1049 C C . LEU A 1 133 ? -12.380 0.536 7.775 1.00 91.81 133 LEU A C 1
ATOM 1051 O O . LEU A 1 133 ? -11.510 0.757 6.942 1.00 91.81 133 LEU A O 1
ATOM 1055 N N . CYS A 1 134 ? -13.610 0.148 7.430 1.00 90.00 134 CYS A N 1
ATOM 1056 C CA . CYS A 1 134 ? -14.005 -0.065 6.037 1.00 90.00 134 CYS A CA 1
ATOM 1057 C C . CYS A 1 134 ? -13.823 1.202 5.190 1.00 90.00 134 CYS A C 1
ATOM 1059 O O . CYS A 1 134 ? -13.250 1.128 4.103 1.00 90.00 134 CYS A O 1
ATOM 1061 N N . CYS A 1 135 ? -14.256 2.364 5.693 1.00 90.88 135 CYS A N 1
ATOM 1062 C CA . CYS A 1 135 ? -14.075 3.639 4.997 1.00 90.88 135 CYS A CA 1
ATOM 1063 C C . CYS A 1 135 ? -12.590 3.957 4.785 1.00 90.88 135 CYS A C 1
ATOM 1065 O O . CYS A 1 135 ? -12.173 4.227 3.662 1.00 90.88 135 CYS A O 1
ATOM 1067 N N . ARG A 1 136 ? -11.770 3.854 5.840 1.00 91.56 136 ARG A N 1
ATOM 1068 C CA . ARG A 1 136 ? -10.328 4.132 5.754 1.00 91.56 136 ARG A CA 1
ATOM 1069 C C . ARG A 1 136 ? -9.617 3.169 4.797 1.00 91.56 136 ARG A C 1
ATOM 1071 O O . ARG A 1 136 ? -8.808 3.602 3.983 1.00 91.56 136 ARG A O 1
ATOM 1078 N N . LEU A 1 137 ? -9.933 1.875 4.832 1.00 87.94 137 LEU A N 1
ATOM 1079 C CA . LEU A 1 137 ? -9.357 0.908 3.891 1.00 87.94 137 LEU A CA 1
ATOM 1080 C C . LEU A 1 137 ? -9.735 1.240 2.438 1.00 87.94 137 LEU A C 1
ATOM 1082 O O . LEU A 1 137 ? -8.881 1.169 1.557 1.00 87.94 137 LEU A O 1
ATOM 1086 N N . HIS A 1 138 ? -10.978 1.664 2.188 1.00 84.44 138 HIS A N 1
ATOM 1087 C CA . HIS A 1 138 ? -11.441 2.057 0.853 1.00 84.44 138 HIS A CA 1
ATOM 1088 C C . HIS A 1 138 ? -10.804 3.367 0.354 1.00 84.44 138 HIS A C 1
ATOM 1090 O O . HIS A 1 138 ? -10.608 3.557 -0.845 1.00 84.44 138 HIS A O 1
ATOM 1096 N N . GLU A 1 139 ? -10.433 4.269 1.261 1.00 86.62 139 GLU A N 1
ATOM 1097 C CA . GLU A 1 139 ? -9.633 5.461 0.944 1.00 86.62 139 GLU A CA 1
ATOM 1098 C C . GLU A 1 139 ? -8.171 5.114 0.585 1.00 86.62 139 GLU A C 1
ATOM 1100 O O . GLU A 1 139 ? -7.439 5.948 0.047 1.00 86.62 139 GLU A O 1
ATOM 1105 N N . GLY A 1 140 ? -7.745 3.872 0.839 1.00 84.25 140 GLY A N 1
ATOM 1106 C CA . GLY A 1 140 ? -6.408 3.366 0.537 1.00 84.25 140 GLY A CA 1
ATOM 1107 C C . GLY A 1 140 ? -5.464 3.329 1.734 1.00 84.25 140 GLY A C 1
ATOM 1108 O O . GLY A 1 140 ? -4.258 3.160 1.546 1.00 84.25 140 GLY A O 1
ATOM 1109 N N . PHE A 1 141 ? -5.973 3.488 2.960 1.00 89.44 141 PHE A N 1
ATOM 1110 C CA . PHE A 1 141 ? -5.162 3.247 4.147 1.00 89.44 141 PHE A CA 1
ATOM 1111 C C . PHE A 1 141 ? -4.797 1.760 4.253 1.00 89.44 141 PHE A C 1
ATOM 1113 O O . PHE A 1 141 ? -5.623 0.872 4.053 1.00 89.44 141 PHE A O 1
ATOM 1120 N N . MET A 1 142 ? -3.551 1.494 4.622 1.00 88.00 142 MET A N 1
ATOM 1121 C CA . MET A 1 142 ? -3.025 0.173 4.954 1.00 88.00 142 MET A CA 1
ATOM 1122 C C . MET A 1 142 ? -2.966 -0.013 6.466 1.00 88.00 142 MET A C 1
ATOM 1124 O O . MET A 1 142 ? -2.772 0.947 7.211 1.00 88.00 142 MET A O 1
ATOM 1128 N N . ILE A 1 143 ? -3.051 -1.259 6.927 1.00 89.25 143 ILE A N 1
ATOM 1129 C CA . ILE A 1 143 ? -2.863 -1.582 8.342 1.00 89.25 143 ILE A CA 1
ATOM 1130 C C . ILE A 1 143 ? -1.359 -1.659 8.623 1.00 89.25 143 ILE A C 1
ATOM 1132 O O . ILE A 1 143 ? -0.695 -2.610 8.207 1.00 89.25 143 ILE A O 1
ATOM 1136 N N . LYS A 1 144 ? -0.829 -0.669 9.351 1.00 86.81 144 LYS A N 1
ATOM 1137 C CA . LYS A 1 144 ? 0.577 -0.611 9.780 1.00 86.81 144 LYS A CA 1
ATOM 1138 C C . LYS A 1 144 ? 0.813 -1.510 10.989 1.00 86.81 144 LYS A C 1
ATOM 1140 O O . LYS A 1 144 ? 1.728 -2.326 10.984 1.00 86.81 144 LYS A O 1
ATOM 1145 N N . ASN A 1 145 ? -0.005 -1.358 12.029 1.00 87.62 145 ASN A N 1
ATOM 1146 C CA . ASN A 1 145 ? 0.107 -2.153 13.246 1.00 87.62 145 ASN A CA 1
ATOM 1147 C C . ASN A 1 145 ? -1.259 -2.352 13.911 1.00 87.62 145 ASN A C 1
ATOM 1149 O O . ASN A 1 145 ? -2.149 -1.515 13.783 1.00 87.62 145 ASN A O 1
ATOM 1153 N N . ILE A 1 146 ? -1.396 -3.463 14.630 1.00 89.38 146 ILE A N 1
ATOM 1154 C CA . ILE A 1 146 ? -2.561 -3.782 15.455 1.00 89.38 146 ILE A CA 1
ATOM 1155 C C . ILE A 1 146 ? -2.032 -4.108 16.843 1.00 89.38 146 ILE A C 1
ATOM 1157 O O . ILE A 1 146 ? -1.203 -5.008 16.975 1.00 89.38 146 ILE A O 1
ATOM 1161 N N . ASN A 1 147 ? -2.504 -3.392 17.854 1.00 90.62 147 ASN A N 1
ATOM 1162 C CA . ASN A 1 147 ? -2.112 -3.603 19.235 1.00 90.62 147 ASN A CA 1
ATOM 1163 C C . ASN A 1 147 ? -3.354 -3.866 20.082 1.00 90.62 147 ASN A C 1
ATOM 1165 O O . ASN A 1 147 ? -4.303 -3.090 20.045 1.00 90.62 147 ASN A O 1
ATOM 1169 N N . VAL A 1 148 ? -3.346 -4.962 20.833 1.00 91.31 148 VAL A N 1
ATOM 1170 C CA . VAL A 1 148 ? -4.420 -5.306 21.768 1.00 91.31 148 VAL A CA 1
ATOM 1171 C C . VAL A 1 148 ? -3.810 -5.282 23.158 1.00 91.31 148 VAL A C 1
ATOM 1173 O O . VAL A 1 148 ? -2.920 -6.079 23.459 1.00 91.31 148 VAL A O 1
ATOM 1176 N N . LYS A 1 149 ? -4.257 -4.347 23.994 1.00 87.94 149 LYS A N 1
ATOM 1177 C CA . LYS A 1 149 ? -3.823 -4.221 25.387 1.00 87.94 149 LYS A CA 1
ATOM 1178 C C . LYS A 1 149 ? -5.029 -4.372 26.291 1.00 87.94 149 LYS A C 1
ATOM 1180 O O . LYS A 1 149 ? -5.917 -3.531 26.244 1.00 87.94 149 LYS A O 1
ATOM 1185 N N . GLU A 1 150 ? -5.021 -5.413 27.119 1.00 85.19 150 GLU A N 1
ATOM 1186 C CA . GLU A 1 150 ? -6.071 -5.726 28.100 1.00 85.19 150 GLU A CA 1
ATOM 1187 C C . GLU A 1 150 ? -7.468 -5.827 27.457 1.00 85.19 150 GLU A C 1
ATOM 1189 O O . GLU A 1 150 ? -7.853 -6.912 27.025 1.00 85.19 150 GLU A O 1
ATOM 1194 N N . SER A 1 151 ? -8.185 -4.707 27.333 1.00 86.31 151 SER A N 1
ATOM 1195 C CA . SER A 1 151 ? -9.513 -4.588 26.709 1.00 86.31 151 SER A CA 1
ATOM 1196 C C . SER A 1 151 ? -9.610 -3.403 25.741 1.00 86.31 151 SER A C 1
ATOM 1198 O O . SER A 1 151 ? -10.692 -2.888 25.490 1.00 86.31 151 SER A O 1
ATOM 1200 N N . GLN A 1 152 ? -8.482 -2.932 25.211 1.00 90.56 152 GLN A N 1
ATOM 1201 C CA . GLN A 1 152 ? -8.407 -1.845 24.239 1.00 90.56 152 GLN A CA 1
ATOM 1202 C C . GLN A 1 152 ? -7.689 -2.335 22.983 1.00 90.56 152 GLN A C 1
ATOM 1204 O O . GLN A 1 152 ? -6.591 -2.899 23.043 1.00 90.56 152 GLN A O 1
ATOM 1209 N N . LEU A 1 153 ? -8.312 -2.102 21.838 1.00 92.19 153 LEU A N 1
ATOM 1210 C CA . LEU A 1 153 ? -7.733 -2.296 20.523 1.00 92.19 153 LEU A CA 1
ATOM 1211 C C . LEU A 1 153 ? -7.256 -0.950 19.994 1.00 92.19 153 LEU A C 1
ATOM 1213 O O . LEU A 1 153 ? -8.049 -0.030 19.839 1.00 92.19 153 LEU A O 1
ATOM 1217 N N . GLU A 1 154 ? -5.982 -0.873 19.638 1.00 93.00 154 GLU A N 1
ATOM 1218 C CA . GLU A 1 154 ? -5.388 0.241 18.910 1.00 93.00 154 GLU A CA 1
ATOM 1219 C C . GLU A 1 154 ? -4.996 -0.231 17.506 1.00 93.00 154 GLU A C 1
ATOM 1221 O O . GLU A 1 154 ? -4.222 -1.178 17.321 1.00 93.00 154 GLU A O 1
ATOM 1226 N N . LEU A 1 155 ? -5.539 0.440 16.497 1.00 92.31 155 LEU A N 1
ATOM 1227 C CA . LEU A 1 155 ? -5.232 0.220 15.095 1.00 92.31 155 LEU A CA 1
ATOM 1228 C C . LEU A 1 155 ? -4.479 1.424 14.550 1.00 92.31 155 LEU A C 1
ATOM 1230 O O . LEU A 1 155 ? -4.985 2.543 14.536 1.00 92.31 155 LEU A O 1
ATOM 1234 N N . ASN A 1 156 ? -3.282 1.152 14.045 1.00 91.81 156 ASN A N 1
ATOM 1235 C CA . ASN A 1 156 ? -2.438 2.132 13.387 1.00 91.81 156 ASN A CA 1
ATOM 1236 C C . ASN A 1 156 ? -2.529 1.902 11.883 1.00 91.81 156 ASN A C 1
ATOM 1238 O O . ASN A 1 156 ? -2.062 0.881 11.367 1.00 91.81 156 ASN A O 1
ATOM 1242 N N . LEU A 1 157 ? -3.144 2.847 11.185 1.00 91.69 157 LEU A N 1
ATOM 1243 C CA . LEU A 1 157 ? -3.276 2.855 9.738 1.00 91.69 157 LEU A CA 1
ATOM 1244 C C . LEU A 1 157 ? -2.277 3.834 9.112 1.00 91.69 157 LEU A C 1
ATOM 1246 O O . LEU A 1 157 ? -1.883 4.820 9.734 1.00 91.69 157 LEU A O 1
ATOM 1250 N N . MET A 1 158 ? -1.883 3.574 7.869 1.00 90.12 158 MET A N 1
ATOM 1251 C CA . MET A 1 158 ? -0.957 4.414 7.111 1.00 90.12 158 MET A CA 1
ATOM 1252 C C . MET A 1 158 ? -1.440 4.608 5.676 1.00 90.12 158 MET A C 1
ATOM 1254 O O . MET A 1 158 ? -1.803 3.646 5.007 1.00 90.12 158 MET A O 1
ATOM 1258 N N . LEU A 1 159 ? -1.343 5.834 5.172 1.00 88.50 159 LEU A N 1
ATOM 1259 C CA . LEU A 1 159 ? -1.562 6.176 3.773 1.00 88.50 159 LEU A CA 1
ATOM 1260 C C . LEU A 1 159 ? -0.302 6.850 3.196 1.00 88.50 159 LEU A C 1
ATOM 1262 O O . LEU A 1 159 ? 0.100 7.905 3.693 1.00 88.50 159 LEU A O 1
ATOM 1266 N N . PRO A 1 160 ? 0.324 6.295 2.142 1.00 84.69 160 PRO A N 1
ATOM 1267 C CA . PRO A 1 160 ? 1.359 6.991 1.384 1.00 84.69 160 PRO A CA 1
ATOM 1268 C C . PRO A 1 160 ? 0.746 8.189 0.656 1.00 84.69 160 PRO A C 1
ATOM 1270 O O . PRO A 1 160 ? -0.130 8.017 -0.201 1.00 84.69 160 PRO A O 1
ATOM 1273 N N . TRP A 1 161 ? 1.206 9.391 1.005 1.00 83.00 161 TRP A N 1
ATOM 1274 C CA . TRP A 1 161 ? 0.742 10.638 0.398 1.00 83.00 161 TRP A CA 1
ATOM 1275 C C . TRP A 1 161 ? 1.714 11.139 -0.668 1.00 83.00 161 TRP A C 1
ATOM 1277 O O . TRP A 1 161 ? 1.298 11.470 -1.771 1.00 83.00 161 TRP A O 1
ATOM 1287 N N . ALA A 1 162 ? 3.012 11.118 -0.376 1.00 79.25 162 ALA A N 1
ATOM 1288 C CA . ALA A 1 162 ? 4.061 11.413 -1.344 1.00 79.25 162 ALA A CA 1
ATOM 1289 C C . ALA A 1 162 ? 5.311 10.581 -1.037 1.00 79.25 162 ALA A C 1
ATOM 1291 O O . ALA A 1 162 ? 5.337 9.795 -0.087 1.00 79.25 162 ALA A O 1
ATOM 1292 N N . ASN A 1 163 ? 6.364 10.749 -1.838 1.00 70.81 163 ASN A N 1
ATOM 1293 C CA . ASN A 1 163 ? 7.622 10.054 -1.596 1.00 70.81 163 ASN A CA 1
ATOM 1294 C C . ASN A 1 163 ? 8.168 10.406 -0.199 1.00 70.81 163 ASN A C 1
ATOM 1296 O O . ASN A 1 163 ? 8.386 11.581 0.086 1.00 70.81 163 ASN A O 1
ATOM 1300 N N . HIS A 1 164 ? 8.372 9.397 0.653 1.00 74.56 164 HIS A N 1
ATOM 1301 C CA . HIS A 1 164 ? 8.765 9.548 2.062 1.00 74.56 164 HIS A CA 1
ATOM 1302 C C . HIS A 1 164 ? 7.815 10.410 2.922 1.00 74.56 164 HIS A C 1
ATOM 1304 O O . HIS A 1 164 ? 8.211 10.893 3.981 1.00 74.56 164 HIS A O 1
ATOM 1310 N N . ILE A 1 165 ? 6.558 10.601 2.505 1.00 82.06 165 ILE A N 1
ATOM 1311 C CA . ILE A 1 165 ? 5.548 11.325 3.286 1.00 82.06 165 ILE A CA 1
ATOM 1312 C C . ILE A 1 165 ? 4.312 10.445 3.456 1.00 82.06 165 ILE A C 1
ATOM 1314 O O . ILE A 1 165 ? 3.676 10.028 2.484 1.00 82.06 165 ILE A O 1
ATOM 1318 N N . TYR A 1 166 ? 3.951 10.213 4.716 1.00 87.06 166 TYR A N 1
ATOM 1319 C CA . TYR A 1 166 ? 2.876 9.314 5.112 1.00 87.06 166 TYR A CA 1
ATOM 1320 C C . TYR A 1 166 ? 1.883 10.027 6.022 1.00 87.06 166 TYR A C 1
ATOM 1322 O O . TYR A 1 166 ? 2.266 10.834 6.869 1.00 87.06 166 TYR A O 1
ATOM 1330 N N . ILE A 1 167 ? 0.607 9.694 5.859 1.00 90.69 167 ILE A N 1
ATOM 1331 C CA . ILE A 1 167 ? -0.458 10.069 6.784 1.00 90.69 167 ILE A CA 1
ATOM 1332 C C . ILE A 1 167 ? -0.711 8.866 7.684 1.00 90.69 167 ILE A C 1
ATOM 1334 O O . ILE A 1 167 ? -1.052 7.787 7.201 1.00 90.69 167 ILE A O 1
ATOM 1338 N N . GLU A 1 168 ? -0.536 9.050 8.988 1.00 91.50 168 GLU A N 1
ATOM 1339 C CA . GLU A 1 168 ? -0.864 8.037 9.988 1.00 91.50 168 GLU A CA 1
ATOM 1340 C C . GLU A 1 168 ? -2.236 8.329 10.590 1.00 91.50 168 GLU A C 1
ATOM 1342 O O . GLU A 1 168 ? -2.544 9.472 10.930 1.00 91.50 168 GLU A O 1
ATOM 1347 N N . TYR A 1 169 ? -3.059 7.291 10.712 1.00 92.56 169 TYR A N 1
ATOM 1348 C CA . TYR A 1 169 ? -4.375 7.370 11.332 1.00 92.56 169 TYR A CA 1
ATOM 1349 C C . TYR A 1 169 ? -4.462 6.322 12.434 1.00 92.56 169 TYR A C 1
ATOM 1351 O O . TYR A 1 169 ? -4.445 5.121 12.164 1.00 92.56 169 TYR A O 1
ATOM 1359 N N . VAL A 1 170 ? -4.514 6.794 13.675 1.00 93.06 170 VAL A N 1
ATOM 1360 C CA . VAL A 1 170 ? -4.597 5.952 14.868 1.00 93.06 170 VAL A CA 1
ATOM 1361 C C . VAL A 1 170 ? -6.038 5.955 15.346 1.00 93.06 170 VAL A C 1
ATOM 1363 O O . VAL A 1 170 ? -6.612 7.022 15.548 1.00 93.06 170 VAL A O 1
ATOM 1366 N N . MET A 1 171 ? -6.615 4.773 15.527 1.00 93.00 171 MET A N 1
ATOM 1367 C CA . MET A 1 171 ? -7.925 4.618 16.151 1.00 93.00 171 MET A CA 1
ATOM 1368 C C . MET A 1 171 ? -7.845 3.626 17.298 1.00 93.00 171 MET A C 1
ATOM 1370 O O . MET A 1 171 ? -7.255 2.556 17.155 1.00 93.00 171 MET A O 1
ATOM 1374 N N . SER A 1 172 ? -8.454 3.985 18.422 1.00 92.06 172 SER A N 1
ATOM 1375 C CA . SER A 1 172 ? -8.558 3.139 19.605 1.00 92.06 172 SER A CA 1
ATOM 1376 C C . SER A 1 172 ? -10.017 2.905 19.968 1.00 92.06 172 SER A C 1
ATOM 1378 O O . SER A 1 172 ? -10.824 3.832 19.909 1.00 92.06 172 SER A O 1
ATOM 1380 N N . CYS A 1 173 ? -10.357 1.682 20.353 1.00 92.12 173 CYS A N 1
ATOM 1381 C CA . CYS A 1 173 ? -11.673 1.350 20.884 1.00 92.12 173 CYS A CA 1
ATOM 1382 C C . CYS A 1 173 ? -11.575 0.234 21.924 1.00 92.12 173 CYS A C 1
ATOM 1384 O O . CYS A 1 173 ? -10.599 -0.515 21.953 1.00 92.12 173 CYS A O 1
ATOM 1386 N N . GLU A 1 174 ? -12.629 0.063 22.716 1.00 90.12 174 GLU A N 1
ATOM 1387 C CA . GLU A 1 174 ? -12.768 -1.123 23.557 1.00 90.12 174 GLU A CA 1
ATOM 1388 C C . GLU A 1 174 ? -12.809 -2.387 22.687 1.00 90.12 174 GLU A C 1
ATOM 1390 O O . GLU A 1 174 ? -13.490 -2.439 21.657 1.00 90.12 174 GLU A O 1
ATOM 1395 N N . TRP A 1 175 ? -12.020 -3.389 23.070 1.00 81.25 175 TRP A N 1
ATOM 1396 C CA . TRP A 1 175 ? -12.025 -4.702 22.443 1.00 81.25 175 TRP A CA 1
ATOM 1397 C C . TRP A 1 175 ? -13.168 -5.533 23.047 1.00 81.25 175 TRP A C 1
ATOM 1399 O O . TRP A 1 175 ? -13.256 -5.592 24.276 1.00 81.25 175 TRP A O 1
ATOM 1409 N N . PRO A 1 176 ? -14.043 -6.132 22.218 1.00 66.81 176 PRO A N 1
ATOM 1410 C CA . PRO A 1 176 ? -15.189 -6.907 22.690 1.00 66.81 176 PRO A CA 1
ATOM 1411 C C . PRO A 1 176 ? -14.809 -8.196 23.430 1.00 66.81 176 PRO A C 1
ATOM 1413 O O . PRO A 1 176 ? -13.714 -8.755 23.174 1.00 66.81 176 PRO A O 1
#

Organism: NCBI:txid1464854

InterPro domains:
  IPR033228 Protein SZT2 [PTHR14918] (1-176)

Radius of gyration: 18.52 Å; chains: 1; bounding box: 51×41×46 Å

Foldseek 3Di:
DPLVVVVVVLQVLLLVLHADEAEQDAADDDPVDCGRHDPPLLVRCLSRLSSQAYYHYPLQPQDQPPVRDTPVCCRPVDGDLAPPPPVVCLQDPPPGPRDDADPDPPPPVRDRDPDDDDDDDDDDDDDDPVVVVVVCVSSRWGFHDWDDDDFKIKTWTWHRPDRSDIDIDIDMDGHD

Sequence (176 aa):
PDIHVLDLVLTQLRTNAVAVSFLHVGSQFHPHCAQGLVPYSELMQFISCATFGTYIPLSATRNYGHDGLNTYHEAFLTWSFKKGASVHELTTPVPRSGEWFVSNQNFYGNREPQLLVKKQTEDEMNASLTTVLCCRLHEGFMIKNINVKESQLELNLMLPWANHIYIEYVMSCEWP

pLDDT: mean 77.33, std 14.79, range [37.31, 94.25]

Secondary structure (DSSP, 8-state):
--HHHHHHHHHHHHHTT----EEE-SBPP-TT--TTB-TTHHHHHHHHHHTT--EEETT---PBPTTS-BHHHHHHH---SS--STTGGGS---PPTT------TTSGGGSPP-PPP---------S-HHHHHHHHHHHT-EEEEEEEETTEEEEEEEEEEETTEEEEEEEEEE--